Protein AF-A0A1J8Q1Z6-F1 (afdb_monomer_lite)

Foldseek 3Di:
DLPVLVVLLVVLVVQLVVDVVSVVVSVVVNVVSVVVVVVVVVVVVVVVVVVVVVVVVCCVPPPVNVVVVVVVVVVVVVVVVVVVVVVVVVVVPD

Organism: NCBI:txid180088

Structure (mmCIF, N/CA/C/O backbone):
data_AF-A0A1J8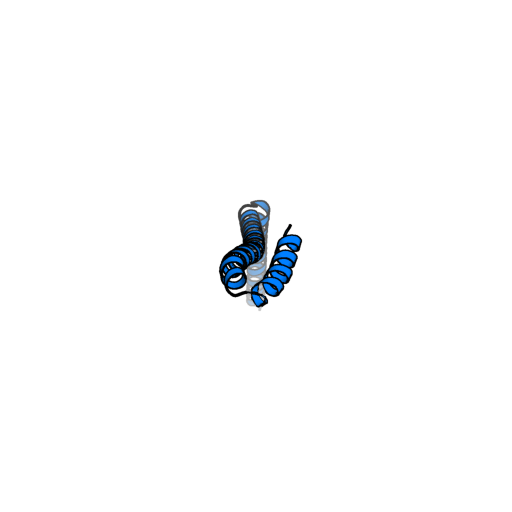Q1Z6-F1
#
_entry.id   AF-A0A1J8Q1Z6-F1
#
loop_
_atom_site.group_PDB
_atom_site.id
_atom_site.type_symbol
_atom_site.label_atom_id
_atom_site.label_alt_id
_atom_site.label_comp_id
_atom_site.label_asym_id
_atom_site.label_entity_id
_atom_site.label_seq_id
_atom_site.pdbx_PDB_ins_code
_atom_site.Cartn_x
_atom_site.Cartn_y
_atom_site.Cartn_z
_atom_site.occupancy
_atom_site.B_iso_or_equiv
_atom_site.auth_seq_id
_atom_site.auth_comp_id
_atom_site.auth_asym_id
_atom_site.auth_atom_id
_atom_site.pdbx_PDB_model_num
ATOM 1 N N . MET A 1 1 ? -2.412 1.933 -11.565 1.00 77.50 1 MET A N 1
ATOM 2 C CA . MET A 1 1 ? -1.126 2.660 -11.630 1.00 77.50 1 MET A CA 1
ATOM 3 C C . MET A 1 1 ? 0.094 1.755 -11.841 1.00 77.50 1 MET A C 1
ATOM 5 O O . MET A 1 1 ? 0.992 2.163 -12.554 1.00 77.50 1 MET A O 1
ATOM 9 N N . LEU A 1 2 ? 0.133 0.524 -11.308 1.00 93.38 2 LEU A N 1
ATOM 10 C CA . LEU A 1 2 ? 1.340 -0.331 -11.343 1.00 93.38 2 LEU A CA 1
ATOM 11 C C . LEU A 1 2 ? 1.550 -1.176 -12.618 1.00 93.38 2 LEU A C 1
ATOM 13 O O . LEU A 1 2 ? 2.638 -1.704 -12.841 1.00 93.38 2 LEU A O 1
ATOM 17 N N . LYS A 1 3 ? 0.526 -1.325 -13.472 1.00 95.06 3 LYS A N 1
ATOM 18 C CA . LYS A 1 3 ? 0.605 -2.136 -14.708 1.00 95.06 3 LYS A CA 1
ATOM 19 C C . LYS A 1 3 ? 1.754 -1.713 -15.649 1.00 95.06 3 LYS A C 1
ATOM 21 O O . LYS A 1 3 ? 2.454 -2.607 -16.121 1.00 95.06 3 LYS A O 1
ATOM 26 N N . PRO A 1 4 ? 2.015 -0.408 -15.881 1.00 95.81 4 PRO A N 1
ATOM 27 C CA . PRO A 1 4 ? 3.154 0.030 -16.687 1.00 95.81 4 PRO A CA 1
ATOM 28 C C . PRO A 1 4 ? 4.512 -0.404 -16.121 1.00 95.81 4 PRO A C 1
ATOM 30 O O . PRO A 1 4 ? 5.374 -0.801 -16.892 1.00 95.81 4 PRO A O 1
ATOM 33 N N . LEU A 1 5 ? 4.696 -0.410 -14.793 1.00 95.44 5 LEU A 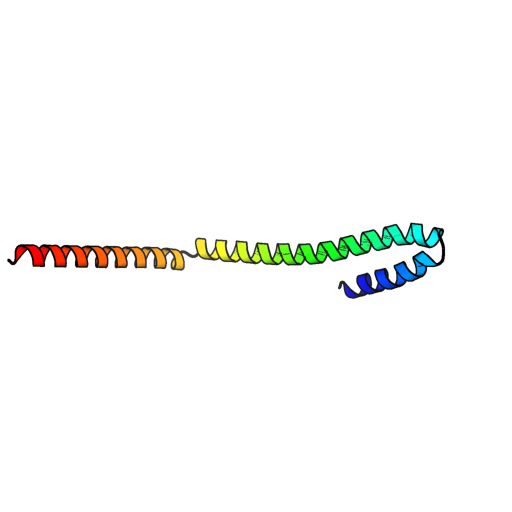N 1
ATOM 34 C CA . LEU A 1 5 ? 5.945 -0.861 -14.159 1.00 95.44 5 LEU A CA 1
ATOM 35 C C . LEU A 1 5 ? 6.167 -2.370 -14.330 1.00 95.44 5 LEU A C 1
ATOM 37 O O . LEU A 1 5 ? 7.283 -2.813 -14.595 1.00 95.44 5 LEU A O 1
ATOM 41 N N . LYS A 1 6 ? 5.093 -3.168 -14.262 1.00 95.31 6 LYS A N 1
ATOM 42 C CA . LYS A 1 6 ? 5.161 -4.608 -14.563 1.00 95.31 6 LYS A CA 1
ATOM 43 C C . LYS A 1 6 ? 5.559 -4.856 -16.025 1.00 95.31 6 LYS A C 1
ATOM 45 O O . LYS A 1 6 ? 6.426 -5.687 -16.287 1.00 95.31 6 LYS A O 1
ATOM 50 N N . ALA A 1 7 ? 4.981 -4.099 -16.962 1.00 96.44 7 ALA A N 1
ATOM 51 C CA . ALA A 1 7 ? 5.341 -4.170 -18.380 1.00 96.44 7 ALA A CA 1
ATOM 52 C C . ALA A 1 7 ? 6.790 -3.716 -18.635 1.00 96.44 7 ALA A C 1
ATOM 54 O O . ALA A 1 7 ? 7.529 -4.403 -19.338 1.00 96.44 7 ALA A O 1
ATOM 55 N N . PHE A 1 8 ? 7.216 -2.613 -18.007 1.00 95.81 8 PHE A N 1
ATOM 56 C CA . PHE A 1 8 ? 8.594 -2.124 -18.058 1.00 95.81 8 PHE A CA 1
ATOM 57 C C . PHE A 1 8 ? 9.582 -3.204 -17.616 1.00 95.81 8 PHE A C 1
ATOM 59 O O . PHE A 1 8 ? 10.489 -3.527 -18.374 1.00 95.81 8 PHE A O 1
ATOM 66 N N . ASN A 1 9 ? 9.376 -3.817 -16.445 1.00 95.38 9 ASN A N 1
ATOM 67 C CA . ASN A 1 9 ? 10.264 -4.867 -15.948 1.00 95.38 9 ASN A CA 1
ATOM 68 C C . ASN A 1 9 ? 10.364 -6.048 -16.921 1.00 95.38 9 ASN A C 1
ATOM 70 O O . ASN A 1 9 ? 11.454 -6.576 -17.122 1.00 95.38 9 ASN A O 1
ATOM 74 N N . SER A 1 10 ? 9.260 -6.452 -17.555 1.00 95.19 10 SER A N 1
ATOM 75 C CA . SER A 1 10 ? 9.281 -7.530 -18.550 1.00 95.19 10 SER A CA 1
ATOM 76 C C . SER A 1 10 ? 10.138 -7.173 -19.770 1.00 95.19 10 SER A C 1
ATOM 78 O O . SER A 1 10 ? 10.978 -7.969 -20.183 1.00 95.19 10 SER A O 1
ATOM 80 N N . ILE A 1 11 ? 9.949 -5.977 -20.334 1.00 94.94 11 ILE A N 1
ATOM 81 C CA . ILE A 1 11 ? 10.671 -5.522 -21.533 1.00 94.94 11 ILE A CA 1
ATOM 82 C C . ILE A 1 11 ? 12.148 -5.262 -21.212 1.00 94.94 11 ILE A C 1
ATOM 84 O O . ILE A 1 11 ? 13.032 -5.703 -21.943 1.00 94.94 11 ILE A O 1
ATOM 88 N N . ALA A 1 12 ? 12.429 -4.586 -20.098 1.00 93.75 12 ALA A N 1
ATOM 89 C CA . ALA A 1 12 ? 13.781 -4.258 -19.664 1.00 93.75 12 ALA A CA 1
ATOM 90 C C . ALA A 1 12 ? 14.619 -5.518 -19.407 1.00 93.75 12 ALA A C 1
ATOM 92 O O . ALA A 1 12 ? 15.781 -5.556 -19.800 1.00 93.75 12 ALA A O 1
ATOM 93 N N . ASN A 1 13 ? 14.037 -6.572 -18.824 1.00 92.94 13 ASN A N 1
ATOM 94 C CA . ASN A 1 13 ? 14.740 -7.848 -18.666 1.00 92.94 13 ASN A CA 1
ATOM 95 C C . ASN A 1 13 ? 15.104 -8.478 -20.019 1.00 92.94 13 ASN A C 1
ATOM 97 O O . ASN A 1 13 ? 16.220 -8.960 -20.175 1.00 92.94 13 ASN A O 1
ATOM 101 N N . ALA A 1 14 ? 14.212 -8.430 -21.014 1.00 93.50 14 ALA A N 1
ATOM 102 C CA . ALA A 1 14 ? 14.514 -8.958 -22.345 1.00 93.50 14 ALA A CA 1
ATOM 103 C C . ALA A 1 14 ? 15.669 -8.197 -23.025 1.00 93.50 14 ALA A C 1
ATOM 105 O O . ALA A 1 14 ? 16.535 -8.811 -23.640 1.00 93.50 14 ALA A O 1
ATOM 106 N N . ILE A 1 15 ? 15.716 -6.868 -22.878 1.00 90.81 15 ILE A N 1
ATOM 107 C CA . ILE A 1 15 ? 16.787 -6.028 -23.443 1.00 90.81 15 ILE A CA 1
ATOM 108 C C . ILE A 1 15 ? 18.109 -6.216 -22.682 1.00 90.81 15 ILE A C 1
ATOM 110 O O . ILE A 1 15 ? 19.179 -6.215 -23.292 1.00 90.81 15 ILE A O 1
ATOM 114 N N . ALA A 1 16 ? 18.056 -6.394 -21.360 1.00 91.25 16 ALA A N 1
ATOM 115 C CA . ALA A 1 16 ? 19.235 -6.593 -20.519 1.00 91.25 16 ALA A CA 1
ATOM 116 C C . ALA A 1 16 ? 20.062 -7.821 -20.936 1.00 91.25 16 ALA A C 1
ATOM 118 O O . ALA A 1 16 ? 21.284 -7.804 -20.812 1.00 91.25 16 ALA A O 1
ATOM 119 N N . GLU A 1 17 ? 19.424 -8.856 -21.485 1.00 90.38 17 GLU A N 1
ATOM 120 C CA . GLU A 1 17 ? 20.113 -10.062 -21.959 1.00 90.38 17 GLU A CA 1
ATOM 121 C C . GLU A 1 17 ? 20.803 -9.889 -23.325 1.00 90.38 17 GLU A C 1
ATOM 123 O O . GLU A 1 17 ? 21.579 -10.749 -23.732 1.00 90.38 17 GLU A O 1
ATOM 128 N N . VAL A 1 18 ? 20.587 -8.767 -24.024 1.00 92.00 18 VAL A N 1
ATOM 129 C CA . VAL A 1 18 ? 21.168 -8.521 -25.357 1.00 92.00 18 VAL A CA 1
ATOM 130 C C . VAL A 1 18 ? 22.598 -7.975 -25.283 1.00 92.00 18 VAL A C 1
ATOM 132 O O . VAL A 1 18 ? 23.423 -8.310 -26.131 1.00 92.00 18 VAL A O 1
ATOM 135 N N . HIS A 1 19 ? 22.916 -7.116 -24.305 1.00 90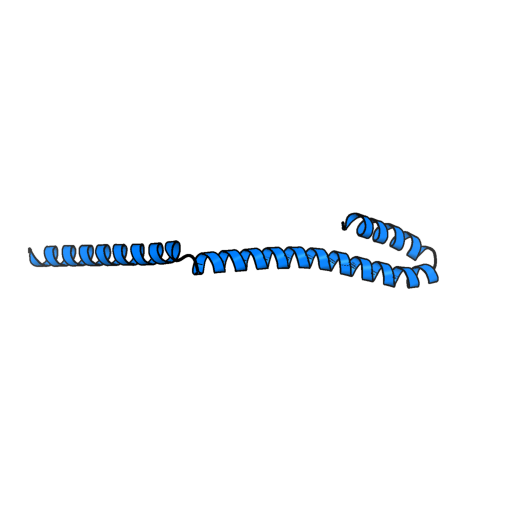.69 19 HIS A N 1
ATOM 136 C CA . HIS A 1 19 ? 24.233 -6.472 -24.232 1.00 90.69 19 HIS A CA 1
ATOM 137 C C . HIS A 1 19 ? 24.670 -6.150 -22.789 1.00 90.69 19 HIS A C 1
ATOM 139 O O . HIS A 1 19 ? 23.875 -5.584 -22.034 1.00 90.69 19 HIS A O 1
ATOM 145 N N . PRO A 1 20 ? 25.946 -6.378 -22.403 1.00 90.75 20 PRO A N 1
ATOM 146 C CA . PRO A 1 20 ? 26.432 -6.131 -21.039 1.00 90.75 20 PRO A CA 1
ATOM 147 C C . PRO A 1 20 ? 26.195 -4.704 -20.521 1.00 90.75 20 PRO A C 1
ATOM 149 O O . PRO A 1 20 ? 25.823 -4.517 -19.366 1.00 90.75 20 PRO A O 1
ATOM 152 N N . TYR A 1 21 ? 26.348 -3.686 -21.374 1.00 91.00 21 TYR A N 1
ATOM 153 C CA . TYR A 1 21 ? 26.069 -2.294 -20.991 1.00 91.00 21 TYR A CA 1
ATOM 154 C C . TYR A 1 21 ? 24.580 -2.053 -20.692 1.00 91.00 21 TYR A C 1
ATOM 156 O O . TYR A 1 21 ? 24.241 -1.402 -19.704 1.00 91.00 21 TYR A O 1
ATOM 164 N N . ALA A 1 22 ? 23.686 -2.631 -21.504 1.00 91.25 22 ALA A N 1
ATOM 165 C CA . ALA A 1 22 ? 22.248 -2.561 -21.263 1.00 91.25 22 ALA A CA 1
ATOM 166 C C . ALA A 1 22 ? 21.885 -3.301 -19.971 1.00 91.25 22 ALA A C 1
ATOM 168 O O . ALA A 1 22 ? 21.104 -2.784 -19.179 1.00 91.25 22 ALA A O 1
ATOM 169 N N . LYS A 1 23 ? 22.516 -4.453 -19.709 1.00 93.12 23 LYS A N 1
ATOM 170 C CA . LYS A 1 23 ? 22.345 -5.212 -18.466 1.00 93.12 23 LYS A CA 1
ATOM 171 C C . LYS A 1 23 ? 22.638 -4.369 -17.230 1.00 93.12 23 LYS A C 1
ATOM 173 O O . LYS A 1 23 ? 21.811 -4.311 -16.326 1.00 93.12 23 LYS A O 1
ATOM 178 N N . VAL A 1 24 ? 23.779 -3.677 -17.207 1.00 92.88 24 VAL A N 1
ATOM 179 C CA . VAL A 1 24 ? 24.165 -2.823 -16.074 1.00 92.88 24 VAL A CA 1
ATOM 180 C C . VAL A 1 24 ? 23.178 -1.669 -15.901 1.00 92.88 24 VAL A C 1
ATOM 182 O O . VAL A 1 24 ? 22.612 -1.521 -14.819 1.00 92.88 24 VAL A O 1
ATOM 185 N N . ALA A 1 25 ? 22.905 -0.894 -16.954 1.00 93.44 25 ALA A N 1
ATOM 186 C CA . ALA A 1 25 ? 22.006 0.257 -16.857 1.00 93.44 25 ALA A CA 1
ATOM 187 C C . ALA A 1 25 ? 20.572 -0.147 -16.459 1.00 93.44 25 ALA A C 1
ATOM 189 O O . ALA A 1 25 ? 19.972 0.452 -15.565 1.00 93.44 25 ALA A O 1
ATOM 190 N N . LEU A 1 26 ? 20.029 -1.198 -17.080 1.00 95.50 26 LEU A N 1
ATOM 191 C CA . LEU A 1 26 ? 18.667 -1.664 -16.821 1.00 95.50 26 LEU A CA 1
ATOM 192 C C . LEU A 1 26 ? 18.532 -2.350 -15.461 1.00 95.50 26 LEU A C 1
ATOM 194 O O . LEU A 1 26 ? 17.460 -2.270 -14.870 1.00 95.50 26 LEU A O 1
ATOM 198 N N . SER A 1 27 ? 19.593 -2.959 -14.917 1.00 93.50 27 SER A N 1
ATOM 199 C CA . SER A 1 27 ? 19.545 -3.588 -13.588 1.00 93.50 27 SER A CA 1
ATOM 200 C C . SER A 1 27 ? 19.153 -2.603 -12.481 1.00 93.50 27 SER A C 1
ATOM 202 O O . SER A 1 27 ? 18.336 -2.935 -11.618 1.00 93.50 27 SER A O 1
ATOM 204 N N . ILE A 1 28 ? 19.665 -1.370 -12.546 1.00 94.12 28 ILE A N 1
ATOM 205 C CA . ILE A 1 28 ? 19.351 -0.302 -11.591 1.00 94.12 28 ILE A CA 1
ATOM 206 C C . ILE A 1 28 ? 17.875 0.083 -11.717 1.00 94.12 28 ILE A C 1
ATOM 208 O O . ILE A 1 28 ? 17.152 0.130 -10.722 1.00 94.12 28 ILE A O 1
ATOM 212 N N . LEU A 1 29 ? 17.405 0.298 -12.948 1.00 95.44 29 LEU A N 1
ATOM 213 C CA . LEU A 1 29 ? 16.029 0.719 -13.216 1.00 95.44 29 LEU A CA 1
ATOM 214 C C . LEU A 1 29 ? 15.003 -0.366 -12.859 1.00 95.44 29 LEU A C 1
ATOM 216 O O . LEU A 1 29 ? 13.966 -0.063 -12.272 1.00 95.44 29 LEU A O 1
ATOM 220 N N . ILE A 1 30 ? 15.298 -1.633 -13.158 1.00 96.00 30 ILE A N 1
ATOM 221 C CA . ILE A 1 30 ? 14.464 -2.779 -12.771 1.00 96.00 30 ILE A CA 1
AT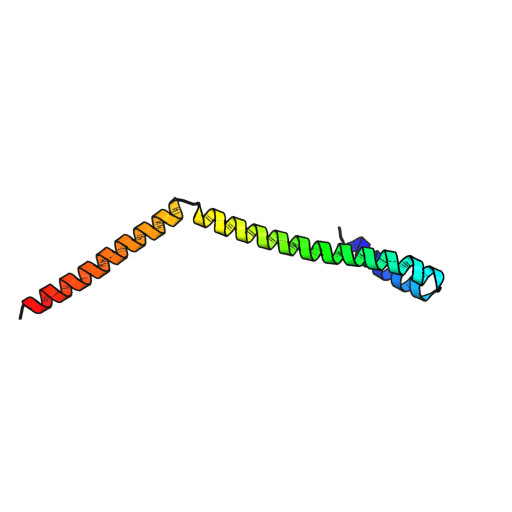OM 222 C C . ILE A 1 30 ? 14.390 -2.888 -11.246 1.00 96.00 30 ILE A C 1
ATOM 224 O O . ILE A 1 30 ? 13.310 -3.106 -10.697 1.00 96.00 30 ILE A O 1
ATOM 228 N N . SER A 1 31 ? 15.518 -2.715 -10.552 1.00 96.31 31 SER A N 1
ATOM 229 C CA . SER A 1 31 ? 15.557 -2.764 -9.085 1.00 96.31 31 SER A CA 1
ATOM 230 C C . SER A 1 31 ? 14.692 -1.663 -8.474 1.00 96.31 31 SER A C 1
ATOM 232 O O . SER A 1 31 ? 13.830 -1.955 -7.648 1.00 96.31 31 SER A O 1
ATOM 234 N N . ALA A 1 32 ? 14.831 -0.424 -8.953 1.00 96.38 32 ALA A N 1
ATOM 235 C CA . ALA A 1 32 ? 13.986 0.689 -8.524 1.00 96.38 32 ALA A CA 1
ATOM 236 C C . ALA A 1 32 ? 12.497 0.425 -8.811 1.00 96.38 32 ALA A C 1
ATOM 238 O O . ALA A 1 32 ? 11.645 0.651 -7.954 1.00 96.38 32 ALA A O 1
ATOM 239 N N . SER A 1 33 ? 12.165 -0.117 -9.987 1.00 96.69 33 SER A N 1
ATOM 240 C CA . SER A 1 33 ? 10.782 -0.463 -10.321 1.00 96.69 33 SER A CA 1
ATOM 241 C C . SER A 1 33 ? 10.204 -1.544 -9.405 1.00 96.69 33 SER A C 1
ATOM 243 O O . SER A 1 33 ? 9.023 -1.458 -9.074 1.00 96.69 33 SER A O 1
ATOM 245 N N . LYS A 1 34 ? 10.990 -2.555 -9.018 1.00 96.31 34 LYS A N 1
ATOM 246 C CA . LYS A 1 34 ? 10.557 -3.587 -8.063 1.00 96.31 34 LYS A CA 1
ATOM 247 C C . LYS A 1 34 ? 10.308 -2.992 -6.682 1.00 96.31 34 LYS A C 1
ATOM 249 O O . LYS A 1 34 ? 9.247 -3.230 -6.127 1.00 96.31 34 LYS A O 1
ATOM 254 N N . MET A 1 35 ? 11.200 -2.123 -6.200 1.00 97.31 35 MET A N 1
ATOM 255 C CA . MET A 1 35 ? 11.002 -1.423 -4.925 1.00 97.31 35 MET A CA 1
ATOM 256 C C . MET A 1 35 ? 9.685 -0.638 -4.887 1.00 97.31 35 MET A C 1
ATOM 258 O O . MET A 1 35 ? 9.007 -0.644 -3.867 1.00 97.31 35 MET A O 1
ATOM 262 N N . ILE A 1 36 ? 9.298 0.010 -5.991 1.00 96.88 36 ILE A N 1
ATOM 263 C CA . ILE A 1 36 ? 8.015 0.730 -6.082 1.00 96.88 36 ILE A CA 1
ATOM 264 C C . ILE A 1 36 ? 6.821 -0.237 -6.042 1.00 96.88 36 ILE A C 1
ATOM 266 O O . ILE A 1 36 ? 5.801 0.080 -5.436 1.00 96.88 36 ILE A O 1
ATOM 270 N N . LEU A 1 37 ? 6.927 -1.406 -6.680 1.00 96.81 37 LEU A N 1
ATOM 271 C CA . LEU A 1 37 ? 5.878 -2.430 -6.623 1.00 96.81 37 LEU A CA 1
ATOM 272 C C . LEU A 1 37 ? 5.720 -2.972 -5.196 1.00 96.81 37 LEU A C 1
ATOM 274 O O . LEU A 1 37 ? 4.611 -2.965 -4.674 1.00 96.81 37 LEU A O 1
ATOM 278 N N . ASP A 1 38 ? 6.828 -3.334 -4.550 1.00 96.88 38 ASP A N 1
ATOM 279 C CA . ASP A 1 38 ? 6.837 -3.838 -3.172 1.00 96.88 38 ASP A CA 1
ATOM 280 C C . ASP A 1 38 ? 6.366 -2.769 -2.170 1.00 96.88 38 ASP A C 1
ATOM 282 O O . ASP A 1 38 ? 5.798 -3.078 -1.122 1.00 96.88 38 ASP A O 1
ATOM 286 N N . GLN A 1 39 ? 6.611 -1.487 -2.468 1.00 97.50 39 GLN A N 1
ATOM 287 C CA . GLN A 1 39 ? 6.082 -0.367 -1.693 1.00 97.50 39 GLN A CA 1
ATOM 288 C C . GLN A 1 39 ? 4.562 -0.293 -1.774 1.00 97.50 39 GLN A C 1
ATOM 290 O O . GLN A 1 39 ? 3.932 -0.102 -0.743 1.00 97.50 39 GLN A O 1
ATOM 295 N N . ALA A 1 40 ? 3.975 -0.481 -2.954 1.00 96.75 40 ALA A N 1
ATOM 296 C CA . ALA A 1 40 ? 2.528 -0.421 -3.100 1.00 96.75 40 ALA A CA 1
ATOM 297 C C . ALA A 1 40 ? 1.823 -1.535 -2.309 1.00 96.75 40 ALA A C 1
ATOM 299 O O . ALA A 1 40 ? 0.856 -1.258 -1.607 1.00 96.75 40 ALA A O 1
ATOM 300 N N . ASP A 1 41 ? 2.356 -2.762 -2.340 1.00 96.06 41 ASP A N 1
ATOM 301 C CA . ASP A 1 41 ? 1.806 -3.875 -1.553 1.00 96.06 41 ASP A CA 1
ATOM 302 C C . ASP A 1 41 ? 1.884 -3.587 -0.038 1.00 96.06 41 ASP A C 1
ATOM 304 O O . ASP A 1 41 ? 0.975 -3.909 0.731 1.00 96.06 41 ASP A O 1
ATOM 308 N N . ARG A 1 42 ? 2.966 -2.935 0.405 1.00 97.75 42 ARG A N 1
ATOM 309 C CA . ARG A 1 42 ? 3.131 -2.490 1.795 1.00 97.75 42 ARG A CA 1
ATOM 310 C C . ARG A 1 42 ? 2.187 -1.353 2.167 1.00 97.75 42 ARG A C 1
ATOM 312 O O . ARG A 1 42 ? 1.654 -1.374 3.273 1.00 97.75 42 ARG A O 1
ATOM 319 N N . ASP A 1 43 ? 1.982 -0.388 1.280 1.00 98.12 43 ASP A N 1
ATOM 320 C CA . ASP A 1 43 ? 1.075 0.736 1.511 1.00 98.12 43 ASP A CA 1
ATOM 321 C C . ASP A 1 43 ? -0.368 0.239 1.674 1.00 98.12 43 ASP A C 1
ATOM 323 O O . ASP A 1 43 ? -1.056 0.660 2.606 1.00 98.12 43 ASP A O 1
ATOM 327 N N . ASP A 1 44 ? -0.794 -0.729 0.857 1.00 97.50 44 ASP A N 1
ATOM 328 C CA . ASP A 1 44 ? -2.103 -1.379 0.982 1.00 97.50 44 ASP A CA 1
ATOM 329 C C . ASP A 1 44 ? -2.245 -2.100 2.338 1.00 97.50 44 ASP A C 1
ATOM 331 O O . ASP A 1 44 ? -3.252 -1.944 3.038 1.00 97.50 44 ASP A O 1
ATOM 335 N N . ALA A 1 45 ? -1.216 -2.842 2.763 1.00 98.06 45 ALA A N 1
ATOM 336 C CA . ALA A 1 45 ? -1.215 -3.530 4.055 1.00 98.06 45 ALA A CA 1
ATOM 337 C C . ALA A 1 45 ? -1.260 -2.554 5.246 1.00 98.06 45 ALA A C 1
ATOM 339 O O . ALA A 1 45 ? -2.025 -2.759 6.191 1.00 98.06 45 ALA A O 1
ATOM 340 N N . VAL A 1 46 ? -0.473 -1.475 5.200 1.00 98.38 46 VAL A N 1
ATOM 341 C CA . VAL A 1 46 ? -0.462 -0.429 6.235 1.00 98.38 46 VAL A CA 1
ATOM 342 C C . VAL A 1 46 ? -1.798 0.307 6.276 1.00 98.38 46 VAL A C 1
ATOM 344 O O . VAL A 1 46 ? -2.309 0.566 7.364 1.00 98.38 46 VAL A O 1
ATOM 347 N N . SER A 1 47 ? -2.401 0.598 5.122 1.00 98.31 47 SER A N 1
ATOM 348 C CA . SER A 1 47 ? -3.730 1.208 5.043 1.00 98.31 47 SER A CA 1
ATOM 349 C C . SER A 1 47 ? -4.794 0.317 5.691 1.00 98.31 47 SER A C 1
ATOM 351 O O . SER A 1 47 ? -5.569 0.784 6.530 1.00 98.31 47 SER A O 1
ATOM 353 N N . SER A 1 48 ? -4.777 -0.987 5.394 1.00 98.38 48 SER A N 1
ATOM 354 C CA . SER A 1 48 ? -5.679 -1.9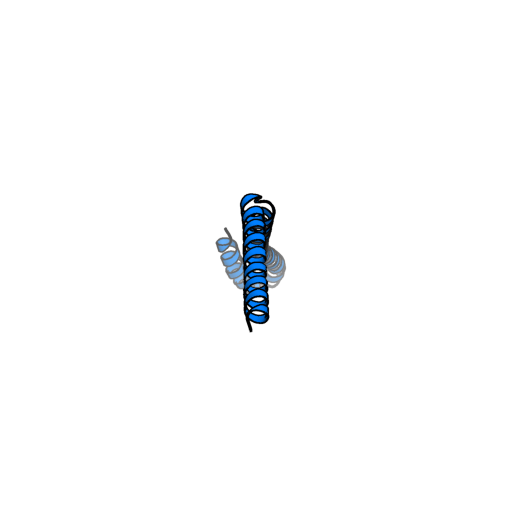54 6.027 1.00 98.38 48 SER A CA 1
ATOM 355 C C . SER A 1 48 ? -5.467 -2.041 7.540 1.00 98.38 48 SER A C 1
ATOM 357 O O . SER A 1 48 ? -6.441 -2.131 8.290 1.00 98.38 48 SER A O 1
ATOM 359 N N . LEU A 1 49 ? -4.214 -2.025 8.002 1.00 98.44 49 LEU A N 1
ATOM 360 C CA . LEU A 1 49 ? -3.900 -2.035 9.429 1.00 98.44 49 LEU A CA 1
ATOM 361 C C . LEU A 1 49 ? -4.426 -0.771 10.115 1.00 98.44 49 LEU A C 1
ATOM 363 O O . LEU A 1 49 ? -5.074 -0.866 11.155 1.00 98.44 49 LEU A O 1
ATOM 367 N N . LEU A 1 50 ? -4.189 0.398 9.517 1.00 98.38 50 LEU A N 1
ATOM 368 C CA . LEU A 1 50 ? -4.664 1.675 10.040 1.00 98.38 50 LEU A CA 1
ATOM 369 C C . LEU A 1 50 ? -6.191 1.694 10.150 1.00 98.38 50 LEU A C 1
ATOM 371 O O . LEU A 1 50 ? -6.705 2.077 11.195 1.00 98.38 50 LEU A O 1
ATOM 375 N N . SER A 1 51 ? -6.905 1.203 9.130 1.00 98.12 51 SER A N 1
ATOM 376 C CA . SER A 1 51 ? -8.368 1.067 9.174 1.00 98.12 51 SER A CA 1
ATOM 377 C C . SER A 1 51 ? -8.820 0.265 10.394 1.00 98.12 51 SER A C 1
ATOM 379 O O . SER A 1 51 ? -9.719 0.689 11.115 1.00 98.12 51 SER A O 1
ATOM 381 N N . LYS A 1 52 ? -8.165 -0.867 10.678 1.00 97.94 52 LYS A N 1
ATOM 382 C CA . LYS A 1 52 ? -8.510 -1.712 11.830 1.00 97.94 52 LYS A CA 1
ATOM 383 C C . LYS A 1 52 ? -8.206 -1.047 13.166 1.00 97.94 52 LYS A C 1
ATOM 385 O O . LYS A 1 52 ? -9.008 -1.150 14.088 1.00 97.94 52 LYS A O 1
ATOM 390 N N . VAL A 1 53 ? -7.085 -0.337 13.270 1.00 97.25 53 VAL A N 1
ATOM 391 C CA . VAL A 1 53 ? -6.763 0.451 14.468 1.00 97.25 53 VAL A CA 1
ATOM 392 C C . VAL A 1 53 ? -7.813 1.540 14.693 1.00 97.25 53 VAL A C 1
ATOM 394 O O . VAL A 1 53 ? -8.275 1.709 15.819 1.00 97.25 53 VAL A O 1
ATOM 397 N N . SER A 1 54 ? -8.232 2.240 13.636 1.00 96.00 54 SER A N 1
ATOM 398 C CA . SER A 1 54 ? -9.283 3.257 13.714 1.00 96.00 54 SER A CA 1
ATOM 399 C C . SER A 1 54 ? -10.637 2.675 14.125 1.00 96.00 54 SER A C 1
ATOM 401 O O . SER A 1 54 ? -11.303 3.274 14.961 1.00 96.00 54 SER A O 1
ATOM 403 N N . GLU A 1 55 ? -11.024 1.508 13.601 1.00 93.88 55 GLU A N 1
ATOM 404 C CA . GLU A 1 55 ? -12.250 0.801 14.006 1.00 93.88 55 GLU A CA 1
ATOM 405 C C . GLU A 1 55 ? -12.236 0.444 15.502 1.00 93.88 55 GLU A C 1
ATOM 407 O O . GLU A 1 55 ? -13.202 0.715 16.212 1.00 93.88 55 GLU A O 1
ATOM 412 N N . VAL A 1 56 ? -11.132 -0.120 16.005 1.00 91.31 56 VAL A N 1
ATOM 413 C CA . VAL A 1 56 ? -10.996 -0.470 17.431 1.00 91.31 56 VAL A CA 1
ATOM 414 C C . VAL A 1 56 ? -11.015 0.777 18.308 1.00 91.31 56 VAL A C 1
ATOM 416 O O . VAL A 1 56 ? -11.658 0.783 19.356 1.00 91.31 56 VAL A O 1
ATOM 419 N N . PHE A 1 57 ? -10.327 1.840 17.888 1.00 91.50 57 PHE A N 1
ATOM 420 C CA . PHE A 1 57 ? -10.330 3.098 18.623 1.00 91.50 57 PHE A CA 1
ATOM 421 C C . PHE A 1 57 ? -11.740 3.689 18.700 1.00 91.50 57 PHE A C 1
ATOM 423 O O . PHE A 1 57 ? -12.188 4.008 19.796 1.00 91.50 57 PHE A O 1
ATOM 430 N N . ALA A 1 58 ? -12.455 3.758 17.571 1.00 89.25 58 ALA A N 1
ATOM 431 C CA . ALA A 1 58 ? -13.840 4.220 17.526 1.00 89.25 58 ALA A CA 1
ATOM 432 C C . ALA A 1 58 ? -14.719 3.420 18.497 1.00 89.25 58 ALA A C 1
ATOM 434 O O . ALA A 1 58 ? -15.331 4.020 19.376 1.00 89.25 58 ALA A O 1
ATOM 435 N N . PHE A 1 59 ? -14.657 2.085 18.442 1.00 84.31 59 PHE A N 1
ATOM 436 C CA . PHE A 1 59 ? -15.380 1.194 19.355 1.00 84.31 59 PHE A CA 1
ATOM 437 C C . PHE A 1 59 ? -15.091 1.473 20.840 1.00 84.31 59 PHE A C 1
ATOM 439 O O . PHE A 1 59 ? -16.000 1.484 21.662 1.00 84.31 59 PHE A O 1
ATOM 446 N N . MET A 1 60 ? -13.830 1.722 21.207 1.00 82.88 60 MET A N 1
ATOM 447 C CA . MET A 1 60 ? -13.468 2.048 22.593 1.00 82.88 60 MET A CA 1
ATOM 448 C C . MET A 1 60 ? -13.946 3.437 23.030 1.00 82.88 60 MET A C 1
ATOM 450 O O . MET A 1 60 ? -14.145 3.666 24.221 1.00 82.88 60 MET A O 1
ATOM 454 N N . THR A 1 61 ? -14.068 4.374 22.091 1.00 83.62 61 THR A N 1
ATOM 455 C CA . THR A 1 61 ? -14.478 5.759 22.368 1.00 83.62 61 THR A CA 1
ATOM 456 C C . THR A 1 61 ? -15.979 5.999 22.233 1.00 83.62 61 THR A C 1
ATOM 458 O O . THR A 1 61 ? -16.468 7.031 22.686 1.00 83.62 61 THR A O 1
ATOM 461 N N . GLU A 1 62 ? -16.718 5.066 21.636 1.00 82.88 62 GLU A N 1
ATOM 462 C CA . GLU A 1 62 ? -18.174 5.102 21.577 1.00 82.88 62 GLU A CA 1
ATOM 463 C C . GLU A 1 62 ? -18.753 4.841 22.978 1.00 82.88 62 GLU A C 1
ATOM 465 O O . GLU A 1 62 ? -18.858 3.704 23.443 1.00 82.88 62 GLU A O 1
ATOM 470 N N . GLU A 1 63 ? -19.143 5.925 23.664 1.00 66.88 63 GLU A N 1
ATOM 471 C CA . GLU A 1 63 ? -19.770 5.885 24.996 1.00 66.88 63 GLU A CA 1
ATOM 472 C C . GLU A 1 63 ? -20.973 4.934 25.051 1.00 66.88 63 GLU A C 1
ATOM 474 O O . GLU A 1 63 ? -21.194 4.287 26.073 1.00 66.88 63 GLU A O 1
ATOM 479 N N . GLU A 1 64 ? -21.736 4.816 23.962 1.00 69.75 64 GLU A N 1
ATOM 480 C CA . GLU A 1 64 ? -22.939 3.984 23.889 1.00 69.75 64 GLU A CA 1
ATOM 481 C C . GLU A 1 64 ? -22.624 2.478 23.959 1.00 69.75 64 GLU A C 1
ATOM 483 O O . GLU A 1 64 ? -23.286 1.740 24.694 1.00 69.75 64 GLU A O 1
ATOM 488 N N . GLU A 1 65 ? -21.575 2.015 23.275 1.00 70.50 65 GLU A N 1
ATOM 489 C CA . GLU A 1 65 ? -21.148 0.608 23.300 1.00 70.50 65 GLU A CA 1
ATOM 490 C C . GLU A 1 65 ? -20.559 0.234 24.671 1.00 70.50 65 GLU A C 1
ATOM 492 O O . GLU A 1 65 ? -20.897 -0.804 25.253 1.00 70.50 65 GLU A O 1
ATOM 497 N N . LEU A 1 66 ? -19.759 1.125 25.263 1.00 73.31 66 LEU A N 1
ATOM 498 C CA . LEU A 1 66 ? -19.197 0.932 26.602 1.00 73.31 66 LEU A CA 1
ATOM 499 C C . LEU A 1 66 ? -20.282 0.975 27.695 1.00 73.31 66 LEU A C 1
ATOM 501 O O . LEU A 1 66 ? -20.276 0.161 28.629 1.00 73.31 66 LEU A O 1
ATOM 505 N N . ALA A 1 67 ? -21.268 1.867 27.557 1.00 77.38 67 ALA A N 1
ATOM 506 C CA . ALA A 1 67 ? -22.441 1.925 28.425 1.00 77.38 67 ALA A CA 1
ATOM 507 C C . ALA A 1 67 ? -23.291 0.651 28.320 1.00 77.38 67 ALA A C 1
ATOM 509 O O . ALA A 1 67 ? -23.760 0.134 29.338 1.00 77.38 67 ALA A O 1
ATOM 510 N N . LYS A 1 68 ? -23.448 0.090 27.118 1.00 81.62 68 LYS A N 1
ATOM 511 C CA . LYS A 1 68 ? -24.174 -1.165 26.881 1.00 81.62 68 LYS A CA 1
ATOM 512 C C . LYS A 1 68 ? -23.491 -2.363 27.543 1.00 81.62 68 LYS A C 1
ATOM 514 O O . LYS A 1 68 ? -24.171 -3.142 28.214 1.00 81.62 68 LYS A O 1
ATOM 519 N N . ILE A 1 69 ? -22.162 -2.476 27.444 1.00 82.50 69 ILE A N 1
ATOM 520 C CA . ILE A 1 69 ? -21.376 -3.506 28.152 1.00 82.50 69 ILE A CA 1
ATOM 521 C C . ILE A 1 69 ? -21.552 -3.370 29.670 1.00 82.50 69 ILE A C 1
ATOM 523 O O . ILE A 1 69 ? -21.846 -4.350 30.361 1.00 82.50 69 ILE A O 1
ATOM 527 N N . THR A 1 70 ? -21.429 -2.147 30.189 1.00 84.38 70 THR A N 1
ATOM 528 C CA . THR A 1 70 ? -21.570 -1.858 31.625 1.00 84.38 70 THR A CA 1
ATOM 529 C C . THR A 1 70 ? -22.976 -2.200 32.129 1.00 84.38 70 THR A C 1
ATOM 531 O O . THR A 1 70 ? -23.136 -2.826 33.179 1.00 84.38 70 THR A O 1
ATOM 534 N N . SER A 1 71 ? -24.004 -1.856 31.350 1.00 87.44 71 SER A N 1
ATOM 535 C CA . SER A 1 71 ? -25.404 -2.170 31.645 1.00 87.44 71 SER A CA 1
ATOM 536 C C . SER A 1 71 ? -25.659 -3.682 31.690 1.00 87.44 71 SER A C 1
ATOM 538 O O . SER A 1 71 ? -26.263 -4.178 32.644 1.00 87.44 71 SER A O 1
ATOM 540 N N . MET A 1 72 ? -25.135 -4.450 30.725 1.00 92.69 72 MET A N 1
ATOM 541 C CA . MET A 1 72 ? -25.266 -5.914 30.723 1.00 92.69 72 MET A CA 1
ATOM 542 C C . MET A 1 72 ? -24.594 -6.566 31.936 1.00 92.69 72 MET A C 1
ATOM 544 O O . MET A 1 72 ? -25.191 -7.435 32.570 1.00 92.69 72 MET A O 1
ATOM 548 N N . LEU A 1 73 ? -23.388 -6.124 32.306 1.00 91.94 73 LEU A N 1
ATOM 549 C CA . LEU A 1 73 ? -22.687 -6.590 33.511 1.00 91.94 73 LEU A CA 1
ATOM 550 C C . LEU A 1 73 ? -23.528 -6.385 34.778 1.00 91.94 73 LEU A C 1
ATOM 552 O O . LEU A 1 73 ? -23.629 -7.288 35.612 1.00 91.94 73 LEU A O 1
ATOM 556 N N . ALA A 1 74 ? -24.184 -5.228 34.902 1.00 93.19 74 ALA A N 1
ATOM 557 C CA . ALA A 1 74 ? -25.069 -4.942 36.026 1.00 93.19 74 ALA A CA 1
ATOM 558 C C . ALA A 1 74 ? -26.291 -5.878 36.065 1.00 93.19 74 ALA A C 1
ATOM 560 O O . ALA A 1 74 ? -26.684 -6.332 37.143 1.00 93.19 74 ALA A O 1
ATOM 561 N N . VAL A 1 75 ? -26.882 -6.197 34.907 1.00 94.75 75 VAL A N 1
ATOM 562 C CA . VAL A 1 75 ? -27.997 -7.154 34.802 1.00 94.75 75 VAL A CA 1
ATOM 563 C C . VAL A 1 75 ? -27.552 -8.562 35.198 1.00 94.75 75 VAL A C 1
ATOM 565 O O . VAL A 1 75 ? -28.205 -9.183 36.036 1.00 94.75 75 VAL A O 1
ATOM 568 N N . TYR A 1 76 ? -26.419 -9.049 34.683 1.00 93.44 76 TYR A N 1
ATOM 569 C CA . TYR A 1 76 ? -25.886 -10.362 35.065 1.00 93.44 76 TYR A CA 1
ATOM 570 C C . TYR A 1 76 ? -25.585 -10.453 36.561 1.00 93.44 76 TYR A C 1
ATOM 572 O O . TYR A 1 76 ? -25.924 -11.452 37.194 1.00 93.44 76 TYR A O 1
ATOM 580 N N . GLY A 1 77 ? -25.024 -9.395 37.152 1.00 93.94 77 GLY A N 1
ATOM 581 C CA . GLY A 1 77 ? -24.790 -9.330 38.593 1.00 93.94 77 GLY A CA 1
ATOM 582 C C . GLY A 1 77 ? -26.080 -9.427 39.415 1.00 93.94 77 GLY A C 1
ATOM 583 O O . GLY A 1 77 ? -26.087 -10.075 40.461 1.00 93.94 77 GLY A O 1
ATOM 584 N N . LYS A 1 78 ? -27.183 -8.829 38.942 1.00 94.75 78 LYS A N 1
ATOM 585 C CA . LYS A 1 78 ? -28.503 -8.974 39.578 1.00 94.75 78 LYS A CA 1
ATOM 586 C C . LYS A 1 78 ? -29.023 -10.406 39.468 1.00 94.75 78 LYS A C 1
ATOM 588 O O . LYS A 1 78 ? -29.390 -10.974 40.487 1.00 94.75 78 LYS A O 1
ATOM 593 N N . ILE A 1 79 ? -28.983 -11.007 38.277 1.00 95.00 79 ILE A N 1
ATOM 594 C CA . ILE A 1 79 ? -29.442 -12.390 38.046 1.00 95.00 79 ILE A CA 1
ATOM 595 C C . ILE A 1 79 ? -28.668 -13.390 38.914 1.00 95.00 79 ILE A C 1
ATOM 597 O O . ILE A 1 79 ? -29.269 -14.266 39.537 1.00 95.00 79 ILE A O 1
ATOM 601 N N . ALA A 1 80 ? -27.341 -13.247 38.987 1.00 93.38 80 ALA A N 1
ATOM 602 C CA . ALA A 1 80 ? -26.496 -14.116 39.801 1.00 93.38 80 ALA A CA 1
ATOM 603 C C . ALA A 1 80 ? -26.863 -14.027 41.288 1.00 93.38 80 ALA A C 1
ATOM 605 O O . ALA A 1 80 ? -26.936 -15.046 41.970 1.00 93.38 80 ALA A O 1
ATOM 606 N N . ARG A 1 81 ? -27.138 -12.813 41.778 1.00 94.50 81 ARG A N 1
ATOM 607 C CA . ARG A 1 81 ? -27.545 -12.584 43.167 1.00 94.50 81 ARG A CA 1
ATOM 608 C C . ARG A 1 81 ? -28.927 -13.159 43.461 1.00 94.50 81 ARG A C 1
ATOM 610 O O . ARG A 1 81 ? -29.069 -13.861 44.450 1.00 94.50 81 ARG A O 1
ATOM 617 N N . GLN A 1 82 ? -29.892 -12.931 42.569 1.00 94.94 82 GLN A N 1
ATOM 618 C CA . GLN A 1 82 ? -31.246 -13.475 42.688 1.00 94.94 82 GLN A CA 1
ATOM 619 C C . GLN A 1 82 ? -31.218 -15.007 42.776 1.00 94.94 82 GLN A C 1
ATOM 621 O O . GLN A 1 82 ? -31.791 -15.590 43.683 1.00 94.94 82 GLN A O 1
ATOM 626 N N . THR A 1 83 ? -30.458 -15.652 41.885 1.00 93.31 83 THR A N 1
ATOM 627 C CA . THR A 1 83 ? -30.288 -17.115 41.881 1.00 93.31 83 THR A CA 1
ATOM 628 C C . THR A 1 83 ? -29.713 -17.632 43.207 1.00 93.31 83 THR A C 1
ATOM 630 O O . THR A 1 83 ? -30.118 -18.687 43.688 1.00 93.31 83 THR A O 1
ATOM 633 N N . LEU A 1 84 ? -28.772 -16.896 43.806 1.00 92.44 84 LEU A N 1
ATOM 634 C CA . LEU A 1 84 ? -28.170 -17.223 45.103 1.00 92.44 84 LEU A CA 1
ATOM 635 C C . LEU A 1 84 ? -29.164 -17.061 46.262 1.00 92.44 84 LEU A C 1
ATOM 637 O O . LEU A 1 84 ? -29.259 -17.947 47.108 1.00 92.44 84 LEU A O 1
ATOM 641 N N . GLU A 1 85 ? -29.913 -15.959 46.281 1.00 91.31 85 GLU A N 1
ATOM 642 C CA . GLU A 1 85 ? -30.949 -15.686 47.286 1.00 91.31 85 GLU A CA 1
ATOM 643 C C . GLU A 1 85 ? -32.065 -16.740 47.231 1.00 91.31 85 GLU A C 1
ATOM 645 O O . GLU A 1 85 ? -32.460 -17.276 48.268 1.00 91.31 85 GLU A O 1
ATOM 650 N N . ASP A 1 86 ? -32.504 -17.118 46.028 1.00 87.81 86 ASP A N 1
ATOM 651 C CA . ASP A 1 86 ? -33.513 -18.158 45.820 1.00 87.81 86 ASP A CA 1
ATOM 652 C C . ASP A 1 86 ? -33.036 -19.520 46.359 1.00 87.81 86 ASP A C 1
ATOM 654 O O . ASP A 1 86 ? -33.798 -20.233 47.018 1.00 87.81 86 ASP A O 1
ATOM 658 N N . GLN A 1 87 ? -31.761 -19.877 46.156 1.00 79.88 87 GLN A N 1
ATOM 659 C CA . GLN A 1 87 ? -31.173 -21.094 46.734 1.00 79.88 87 GLN A CA 1
ATOM 660 C C . GLN A 1 87 ? -31.122 -21.044 48.270 1.00 79.88 87 GLN A C 1
ATOM 662 O O . GLN A 1 87 ? -31.396 -22.048 48.930 1.00 79.88 87 GLN A O 1
ATOM 667 N N . GLU A 1 88 ? -30.793 -19.891 48.855 1.00 81.38 88 GLU A N 1
ATOM 668 C CA . GLU A 1 88 ? -30.696 -19.729 50.309 1.00 81.38 88 GLU A CA 1
ATOM 669 C C . GLU A 1 88 ? -32.076 -19.776 50.991 1.00 81.38 88 GLU A C 1
ATOM 671 O O . GLU A 1 88 ? -32.228 -20.379 52.057 1.00 81.38 88 GLU A O 1
ATOM 676 N N . CYS A 1 89 ? -33.105 -19.199 50.363 1.00 73.44 89 CYS A N 1
ATOM 677 C CA . CYS A 1 89 ? -34.491 -19.282 50.825 1.00 73.44 89 CYS A CA 1
ATOM 678 C C . CYS A 1 89 ? -35.039 -20.717 50.779 1.00 73.44 89 CYS A C 1
ATOM 680 O O . CYS A 1 89 ? -35.717 -21.141 51.719 1.00 73.44 89 CYS A O 1
ATOM 682 N N . LEU A 1 90 ? -34.705 -21.481 49.734 1.00 71.69 90 LEU A N 1
ATOM 683 C CA . LEU A 1 90 ? -35.072 -22.897 49.610 1.00 71.69 90 LEU A CA 1
ATOM 684 C C . LEU A 1 90 ? -34.374 -23.783 50.655 1.00 71.69 90 LEU A C 1
ATOM 686 O O . LEU A 1 90 ? -34.949 -24.770 51.106 1.00 71.69 90 LEU A O 1
ATOM 690 N N . GLY A 1 91 ? -33.158 -23.427 51.077 1.00 71.94 91 GLY A N 1
ATOM 691 C CA . GLY A 1 91 ? -32.424 -24.150 52.122 1.00 71.94 91 GLY A CA 1
ATOM 692 C C . GLY A 1 91 ? -32.937 -23.913 53.548 1.00 71.94 91 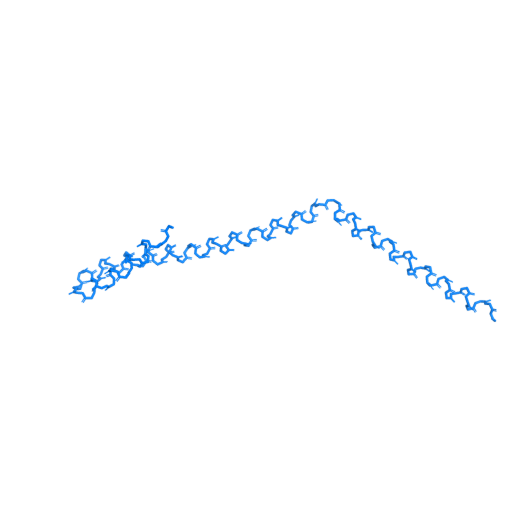GLY A C 1
ATOM 693 O O . GLY A 1 91 ? -32.663 -24.720 54.428 1.00 71.94 91 GLY A O 1
ATOM 694 N N . LYS A 1 92 ? -33.682 -22.825 53.792 1.00 62.84 92 LYS A N 1
ATOM 695 C CA . LYS A 1 92 ? -34.225 -22.456 55.118 1.00 62.84 92 LYS A CA 1
ATOM 696 C C . LYS A 1 92 ? -35.676 -22.906 55.344 1.00 62.84 92 LYS A C 1
ATOM 698 O O . LYS A 1 92 ? -36.231 -22.636 56.406 1.00 62.84 92 LYS A O 1
ATOM 703 N N . THR A 1 93 ? -36.304 -23.536 54.350 1.00 58.66 93 THR A N 1
ATOM 704 C CA . THR A 1 93 ? -37.718 -23.960 54.379 1.00 58.66 93 THR A CA 1
ATOM 705 C C . THR A 1 93 ? -37.932 -25.443 54.719 1.00 58.66 93 THR A C 1
ATOM 707 O O . THR A 1 93 ? -39.080 -25.888 54.715 1.00 58.66 93 THR A O 1
ATOM 710 N N . TRP A 1 94 ? -36.871 -26.184 55.066 1.00 48.91 94 TRP A N 1
ATOM 711 C CA . TRP A 1 94 ? -36.906 -27.588 55.501 1.00 48.91 94 TRP A CA 1
ATOM 712 C C . TRP A 1 94 ? -36.220 -27.777 56.853 1.00 48.91 94 TRP A C 1
ATOM 714 O O . TRP A 1 94 ? -35.146 -27.165 57.052 1.00 48.91 94 TRP A O 1
#

Radius of gyration: 32.05 Å; chains: 1; bounding box: 64×34×81 Å

Sequence (94 aa):
MLKPLKAFNSIANAIAEVHPYAKVALSILISASKMILDQADRDDAVSSLLSKVSEVFAFMTEEEELAKITSMLAVYGKIARQTLEDQECLGKTW

Secondary structure (DSSP, 8-state):
--HHHHHHHHHHHHHHTT-HHHHHHHHHHHHHHHHHHHHHHHHHHHHHHHHHHHHHHHHHH-HHHHHHHHHHHHHHHHHHHHHHHHHHHHHT--

pLDDT: mean 90.09, std 9.67, range [48.91, 98.44]